Protein 1TUL (pdb70)

Foldseek 3Di:
DDDAWEWEWDQDPPDNQKIWTFTAAWDWFFDDAKDKGWHAYDFDPSQLLPVVAPKDKFAPDQWDKDKDQDPPDRRDITMMIIHDGTDGDHGRDTGIMIGGDD

Structure (mmCIF, N/CA/C/O backbone):
data_1TUL
#
_entry.id   1TUL
#
_cell.length_a   76.300
_cell.length_b   76.300
_cell.length_c   76.300
_cell.angle_alpha   90.00
_cell.angle_beta   90.00
_cell.angle_gamma   90.00
#
_symmetry.space_group_name_H-M   'P 21 3'
#
loop_
_entity.id
_entity.type
_entity.pdbx_description
1 polymer TLP20
2 water water
#
loop_
_atom_site.group_PDB
_atom_site.id
_atom_site.type_symbol
_atom_site.label_atom_id
_atom_site.label_alt_id
_atom_site.label_comp_id
_atom_site.label_asym_id
_atom_site.label_entity_id
_atom_site.label_seq_id
_atom_site.pdbx_PDB_ins_code
_atom_site.Cartn_x
_atom_site.Cartn_y
_atom_site.Cartn_z
_atom_site.occupancy
_atom_site.B_iso_or_equiv
_atom_site.auth_seq_id
_atom_site.auth_comp_id
_atom_site.auth_asym_id
_atom_site.auth_atom_id
_atom_site.pdbx_PDB_model_num
ATOM 1 N N . GLY A 1 7 ? 45.430 48.668 1.742 1.00 80.41 7 GLY A N 1
ATOM 2 C CA . GLY A 1 7 ? 44.855 49.411 2.852 1.00 100.00 7 GLY A CA 1
ATOM 3 C C . GLY A 1 7 ? 44.439 50.808 2.422 1.00 100.00 7 GLY A C 1
ATOM 4 O O . GLY A 1 7 ? 45.282 51.743 2.335 1.00 51.00 7 GLY A O 1
ATOM 5 N N . THR A 1 8 ? 43.130 50.943 2.107 1.00 44.39 8 THR A N 1
ATOM 6 C CA . THR A 1 8 ? 42.609 52.234 1.657 1.00 47.58 8 THR A CA 1
ATOM 7 C C . THR A 1 8 ? 42.817 53.388 2.614 1.00 36.97 8 THR A C 1
ATOM 8 O O . THR A 1 8 ? 42.745 53.269 3.831 1.00 36.81 8 THR A O 1
ATOM 12 N N . PRO A 1 9 ? 43.057 54.541 2.048 1.00 43.37 9 PRO A N 1
ATOM 13 C CA . PRO A 1 9 ? 43.235 55.708 2.860 1.00 29.13 9 PRO A CA 1
ATOM 14 C C . PRO A 1 9 ? 41.878 56.105 3.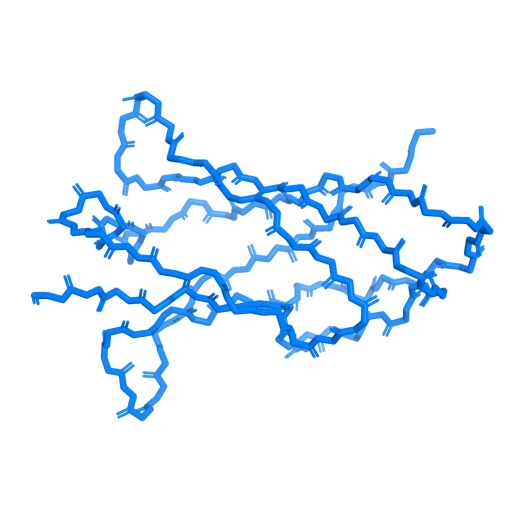451 1.00 23.94 9 PRO A C 1
ATOM 15 O O . PRO A 1 9 ? 40.828 55.897 2.847 1.00 23.29 9 PRO A O 1
ATOM 19 N N . ASP A 1 10 ? 41.926 56.704 4.626 1.00 17.54 10 ASP A N 1
ATOM 20 C CA . ASP A 1 10 ? 40.761 57.207 5.335 1.00 29.47 10 ASP A CA 1
ATOM 21 C C . ASP A 1 10 ? 40.130 58.387 4.617 1.00 24.52 10 ASP A C 1
ATOM 22 O O . ASP A 1 10 ? 40.822 59.179 3.978 1.00 33.00 10 ASP A O 1
ATOM 27 N N . ILE A 1 11 ? 38.818 58.512 4.799 1.00 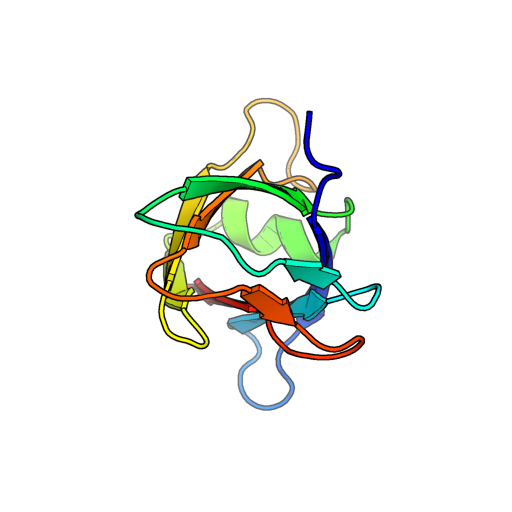26.10 11 ILE A N 1
ATOM 28 C CA . ILE A 1 11 ? 38.029 59.619 4.286 1.00 16.97 11 ILE A CA 1
ATOM 29 C C . ILE A 1 11 ? 38.024 60.667 5.412 1.00 21.14 11 ILE A C 1
ATOM 30 O O . ILE A 1 11 ? 37.769 60.342 6.574 1.00 27.29 11 ILE A O 1
ATOM 35 N N . ILE A 1 12 ? 38.335 61.904 5.079 1.00 31.44 12 ILE A N 1
ATOM 36 C CA . ILE A 1 12 ? 38.418 62.948 6.070 1.00 18.41 12 ILE A CA 1
ATOM 37 C C . ILE A 1 12 ? 37.267 63.901 6.054 1.00 18.88 12 ILE A C 1
ATOM 38 O O . ILE A 1 12 ? 36.948 64.439 4.999 1.00 23.22 12 ILE A O 1
ATOM 43 N N . VAL A 1 13 ? 36.641 64.119 7.208 1.00 16.11 13 VAL A N 1
ATOM 44 C CA . VAL A 1 13 ? 35.550 65.063 7.260 1.00 21.24 13 VAL A CA 1
ATOM 45 C C . VAL A 1 13 ? 35.758 66.032 8.389 1.00 20.17 13 VAL A C 1
ATOM 46 O O . VAL A 1 13 ? 36.497 65.755 9.353 1.00 16.98 13 VAL A O 1
ATOM 50 N N . ASN A 1 14 ? 35.029 67.131 8.280 1.00 16.78 14 ASN A N 1
ATOM 51 C CA . ASN A 1 14 ? 35.012 68.208 9.252 1.00 12.89 14 ASN A CA 1
ATOM 52 C C . ASN A 1 14 ? 33.589 68.543 9.547 1.00 15.88 14 ASN A C 1
ATOM 53 O O . ASN A 1 14 ? 32.798 68.718 8.629 1.00 18.34 14 ASN A O 1
ATOM 58 N N . ALA A 1 15 ? 33.293 68.657 10.823 1.00 17.40 15 ALA A N 1
ATOM 59 C CA . ALA A 1 15 ? 31.975 68.965 11.313 1.00 17.46 15 ALA A CA 1
ATOM 60 C C . ALA A 1 15 ? 31.723 70.463 11.328 1.00 32.33 15 ALA A C 1
ATOM 61 O O . ALA A 1 15 ? 32.565 71.246 11.772 1.00 17.85 15 ALA A O 1
ATOM 63 N N . GLN A 1 16 ? 30.530 70.835 10.868 1.00 14.29 16 GLN A N 1
ATOM 64 C CA . GLN A 1 16 ? 30.068 72.211 10.837 1.00 31.96 16 GLN A CA 1
ATOM 65 C C . GLN A 1 16 ? 28.643 72.262 11.261 1.00 16.12 16 GLN A C 1
ATOM 66 O O . GLN A 1 16 ? 27.891 71.322 11.049 1.00 27.29 16 GLN A O 1
ATOM 72 N N . ILE A 1 17 ? 28.272 73.367 11.846 1.00 23.80 17 ILE A N 1
ATOM 73 C CA . ILE A 1 17 ? 26.900 73.540 12.235 1.00 27.79 17 ILE A CA 1
ATOM 74 C C . ILE A 1 17 ? 26.046 73.832 11.007 1.00 32.51 17 ILE A C 1
ATOM 75 O O . ILE A 1 17 ? 26.379 74.637 10.153 1.00 31.45 17 ILE A O 1
ATOM 80 N N . ASN A 1 18 ? 24.956 73.126 10.884 1.00 24.83 18 ASN A N 1
ATOM 81 C CA . ASN A 1 18 ? 24.122 73.344 9.764 1.00 13.99 18 ASN A CA 1
ATOM 82 C C . ASN A 1 18 ? 23.612 74.751 9.769 1.00 22.77 18 ASN A C 1
ATOM 83 O O . ASN A 1 18 ? 23.293 75.313 10.812 1.00 26.86 18 ASN A O 1
ATOM 88 N N . SER A 1 19 ? 23.525 75.316 8.587 1.00 22.31 19 SER A N 1
ATOM 89 C CA . SER A 1 19 ? 23.068 76.681 8.431 1.00 57.65 19 SER A CA 1
ATOM 90 C C . SER A 1 19 ? 21.601 76.956 8.830 1.00 33.97 19 SER A C 1
ATOM 91 O O . SER A 1 19 ? 21.274 77.991 9.411 1.00 52.83 19 SER A O 1
ATOM 94 N N . GLU A 1 20 ? 20.728 76.005 8.527 1.00 38.60 20 GLU A N 1
ATOM 95 C CA . GLU A 1 20 ? 19.295 76.095 8.766 1.00 32.05 20 GLU A CA 1
ATOM 96 C C . GLU A 1 20 ? 18.841 75.660 10.153 1.00 29.52 20 GLU A C 1
ATOM 97 O O . GLU A 1 20 ? 17.958 76.264 10.761 1.00 90.20 20 GLU A O 1
ATOM 103 N N . ASP A 1 21 ? 19.428 74.581 10.619 1.00 43.74 21 ASP A N 1
ATOM 104 C CA . ASP A 1 21 ? 19.073 74.010 11.879 1.00 20.14 21 ASP A CA 1
ATOM 105 C C . ASP A 1 21 ? 20.279 73.837 12.741 1.00 26.82 21 ASP A C 1
ATOM 106 O O . ASP A 1 21 ? 21.176 73.066 12.416 1.00 28.30 21 ASP A O 1
ATOM 111 N N . GLU A 1 22 ? 20.257 74.555 13.839 1.00 23.30 22 GLU A N 1
ATOM 112 C CA . GLU A 1 22 ? 21.334 74.574 14.820 1.00 28.00 22 GLU A CA 1
ATOM 113 C C . GLU A 1 22 ? 21.530 73.250 15.519 1.00 29.10 22 GLU A C 1
ATOM 114 O O . GLU A 1 22 ? 22.533 73.078 16.215 1.00 37.43 22 GLU A O 1
ATOM 120 N N . ASN A 1 23 ? 20.565 72.331 15.337 1.00 31.61 23 ASN A N 1
ATOM 121 C CA . ASN A 1 23 ? 20.612 70.993 15.942 1.00 27.64 23 ASN A CA 1
ATOM 122 C C . ASN A 1 23 ? 21.028 69.920 14.978 1.00 22.77 23 ASN A C 1
ATOM 123 O O . ASN A 1 23 ? 20.760 68.763 15.226 1.00 28.70 23 ASN A O 1
ATOM 128 N N . VAL A 1 24 ? 21.642 70.350 13.893 1.00 25.35 24 VAL A N 1
ATOM 129 C CA . VAL A 1 24 ? 22.163 69.490 12.874 1.00 32.65 24 VAL A CA 1
ATOM 130 C C . VAL A 1 24 ? 23.631 69.796 12.606 1.00 20.55 24 VAL A C 1
ATOM 131 O O . VAL A 1 24 ? 24.045 70.959 12.417 1.00 19.10 24 VAL A O 1
ATOM 135 N N . LEU A 1 25 ? 24.438 68.751 12.623 1.00 20.20 25 LEU A N 1
ATOM 136 C CA . LEU A 1 25 ? 25.843 68.912 12.290 1.00 24.19 25 LEU A CA 1
ATOM 137 C C . LEU A 1 25 ? 26.059 68.289 10.938 1.00 28.96 25 LEU A C 1
ATOM 138 O O . LEU A 1 25 ? 25.664 67.138 10.678 1.00 26.21 25 LEU A O 1
ATOM 143 N N . ASP A 1 26 ? 26.665 69.078 10.092 1.00 17.09 26 ASP A N 1
ATOM 144 C CA . ASP A 1 26 ? 27.048 68.691 8.760 1.00 14.27 26 ASP A CA 1
ATOM 145 C C . ASP A 1 26 ? 28.502 68.182 8.827 1.00 32.18 26 ASP A C 1
ATOM 146 O O . ASP A 1 26 ? 29.345 68.731 9.545 1.00 20.08 26 ASP A O 1
ATOM 151 N N . PHE A 1 27 ? 28.782 67.134 8.063 1.00 14.12 27 PHE A N 1
ATOM 152 C CA . PHE A 1 27 ? 30.107 66.550 7.978 1.00 18.10 27 PHE A CA 1
ATOM 153 C C . PHE A 1 27 ? 30.632 66.656 6.525 1.00 24.93 27 PHE A C 1
ATOM 154 O O . PHE A 1 27 ? 30.172 65.916 5.612 1.00 20.78 27 PHE A O 1
ATOM 162 N N . ILE A 1 28 ? 31.546 67.617 6.284 1.00 26.51 28 ILE A N 1
ATOM 163 C CA . ILE A 1 28 ? 32.058 67.910 4.947 1.00 20.75 28 ILE A CA 1
ATOM 164 C C . ILE A 1 28 ? 33.336 67.216 4.555 1.00 19.29 28 ILE A C 1
ATOM 165 O O . ILE A 1 28 ? 34.292 67.133 5.332 1.00 17.58 28 ILE A O 1
ATOM 170 N N . ILE A 1 29 ? 33.359 66.726 3.312 1.00 16.55 29 ILE A N 1
ATOM 171 C CA . ILE A 1 29 ? 34.516 66.031 2.773 1.00 19.51 29 ILE A CA 1
ATOM 172 C C . ILE A 1 29 ? 35.676 66.989 2.597 1.00 34.03 29 ILE A C 1
ATOM 173 O O . ILE A 1 29 ? 35.521 68.026 1.985 1.00 18.76 29 ILE A O 1
ATOM 178 N N . GLU A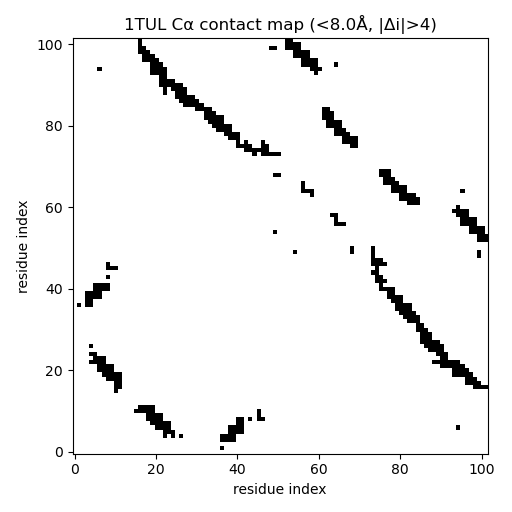 1 30 ? 36.810 66.670 3.198 1.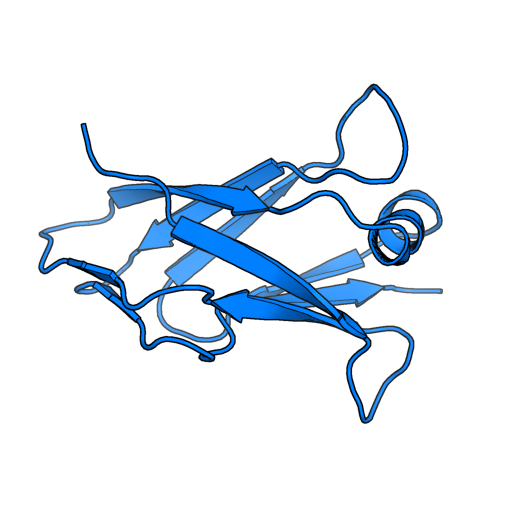00 24.41 30 GLU A N 1
ATOM 179 C CA . GLU A 1 30 ? 37.937 67.548 3.140 1.00 17.91 30 GLU A CA 1
ATOM 180 C C . GLU A 1 30 ? 38.655 67.499 1.832 1.00 23.26 30 GLU A C 1
ATOM 181 O O . GLU A 1 30 ? 39.028 68.517 1.311 1.00 21.34 30 GLU A O 1
ATOM 187 N N . ASP A 1 31 ? 38.827 66.301 1.317 1.00 19.38 31 ASP A N 1
ATOM 188 C CA . ASP A 1 31 ? 39.517 66.124 0.049 1.00 20.86 31 ASP A CA 1
ATOM 189 C C . ASP A 1 31 ? 38.779 65.133 -0.840 1.00 22.04 31 ASP A C 1
ATOM 190 O O . ASP A 1 31 ? 38.126 64.229 -0.337 1.00 33.38 31 ASP A O 1
ATOM 195 N N . GLU A 1 32 ? 38.952 65.282 -2.160 1.00 29.52 32 GLU A N 1
ATOM 196 C CA . GLU A 1 32 ? 38.353 64.396 -3.136 1.00 26.57 32 GLU A CA 1
ATOM 197 C C . GLU A 1 32 ? 38.773 62.954 -2.862 1.00 13.33 32 GLU A C 1
ATOM 198 O O . GLU A 1 32 ? 39.943 62.666 -2.559 1.00 27.95 32 GLU A O 1
ATOM 204 N N . TYR A 1 33 ? 37.801 62.060 -2.969 1.00 17.16 33 TYR A N 1
ATOM 205 C CA . TYR A 1 33 ? 37.998 60.651 -2.728 1.00 16.76 33 TYR A CA 1
ATOM 206 C C . TYR A 1 33 ? 37.178 59.846 -3.696 1.00 21.90 33 TYR A C 1
ATOM 207 O O . TYR A 1 33 ? 35.957 59.786 -3.664 1.00 24.06 33 TYR A O 1
ATOM 216 N N . TYR A 1 34 ? 37.874 59.224 -4.599 1.00 20.45 34 TYR A N 1
ATOM 217 C CA . TYR A 1 34 ? 37.199 58.469 -5.590 1.00 30.06 34 TYR A CA 1
ATOM 218 C C . TYR A 1 34 ? 37.643 57.067 -5.529 1.00 38.51 34 TYR A C 1
ATOM 219 O O . TYR A 1 34 ? 38.814 56.760 -5.615 1.00 41.62 34 TYR A O 1
ATOM 228 N N . LEU A 1 35 ? 36.708 56.205 -5.405 1.00 29.26 35 LEU A N 1
ATOM 229 C CA . LEU A 1 35 ? 37.116 54.860 -5.346 1.00 37.32 35 LEU A CA 1
ATOM 230 C C . LEU A 1 35 ? 36.087 53.952 -5.997 1.00 40.45 35 LEU A C 1
ATOM 231 O O . LEU A 1 35 ? 34.983 53.779 -5.496 1.00 34.23 35 LEU A O 1
ATOM 236 N N . LYS A 1 36 ? 36.460 53.454 -7.150 1.00 40.02 36 LYS A N 1
ATOM 237 C CA . LYS A 1 36 ? 35.603 52.549 -7.876 1.00 50.40 36 LYS A CA 1
ATOM 238 C C . LYS A 1 36 ? 35.822 51.156 -7.290 1.00 69.97 36 LYS A C 1
ATOM 239 O O . LYS A 1 36 ? 36.808 50.487 -7.589 1.00 74.08 36 LYS A O 1
ATOM 245 N N . LYS A 1 37 ? 34.916 50.770 -6.419 1.00 70.43 37 LYS A N 1
ATOM 246 C CA . LYS A 1 37 ? 34.968 49.503 -5.714 1.00 86.77 37 LYS A CA 1
ATOM 247 C C . LYS A 1 37 ? 33.863 48.558 -6.181 1.00 100.00 37 LYS A C 1
ATOM 248 O O . LYS A 1 37 ? 32.960 48.959 -6.914 1.00 100.00 37 LYS A O 1
ATOM 254 N N . ARG A 1 38 ? 33.943 47.311 -5.740 1.00 100.00 38 ARG A N 1
ATOM 255 C CA . ARG A 1 38 ? 32.985 46.273 -6.092 1.00 100.00 38 ARG A CA 1
ATOM 256 C C . ARG A 1 38 ? 32.450 45.605 -4.834 1.00 100.00 38 ARG A C 1
ATOM 257 O O . ARG A 1 38 ? 33.190 44.953 -4.086 1.00 100.00 38 ARG A O 1
ATOM 265 N N . GLY A 1 39 ? 31.159 45.786 -4.609 1.00 81.43 39 GLY A N 1
ATOM 266 C CA . GLY A 1 39 ? 30.512 45.180 -3.446 1.00 60.56 39 GLY A CA 1
ATOM 267 C C . GLY A 1 39 ? 30.467 46.165 -2.316 1.00 57.20 39 GLY A C 1
ATOM 268 O O . GLY A 1 39 ? 30.988 47.282 -2.437 1.00 56.56 39 GLY A O 1
ATOM 269 N N . VAL A 1 40 ? 29.839 45.728 -1.240 1.00 44.78 40 VAL A N 1
ATOM 270 C CA . VAL A 1 40 ? 29.705 46.538 -0.052 1.00 52.52 40 VAL A CA 1
ATOM 271 C C . VAL A 1 40 ? 31.026 46.534 0.711 1.00 51.34 40 VAL A C 1
ATOM 272 O O . VAL A 1 40 ? 31.481 45.487 1.167 1.00 43.47 40 VAL A O 1
ATOM 276 N N . GLY A 1 41 ? 31.636 47.703 0.810 1.00 36.67 41 GLY A N 1
ATOM 277 C CA . GLY A 1 41 ? 32.899 47.878 1.493 1.00 30.92 41 GLY A CA 1
ATOM 278 C C . GLY A 1 41 ? 32.753 48.763 2.718 1.00 28.56 41 GLY A C 1
ATOM 279 O O . GLY A 1 41 ? 31.813 49.519 2.859 1.00 26.74 41 GLY A O 1
ATOM 280 N N . ALA A 1 42 ? 33.701 48.648 3.604 1.00 23.58 42 ALA A N 1
ATOM 281 C CA . ALA A 1 42 ? 33.737 49.403 4.810 1.00 21.08 42 ALA A CA 1
ATOM 282 C C . ALA A 1 42 ? 34.901 50.380 4.710 1.00 28.36 42 ALA A C 1
ATOM 283 O O . ALA A 1 42 ? 35.995 50.005 4.352 1.00 28.38 42 ALA A O 1
ATOM 285 N N . HIS A 1 43 ? 34.651 51.647 4.978 1.00 20.05 43 HIS A N 1
ATOM 286 C CA . HIS A 1 43 ? 35.681 52.661 4.885 1.00 12.97 43 HIS A CA 1
ATOM 287 C C . HIS A 1 43 ? 35.714 53.488 6.136 1.00 20.00 43 HIS A C 1
ATOM 288 O O . HIS A 1 43 ? 34.724 53.998 6.624 1.00 29.00 43 HIS A O 1
ATOM 295 N N . ILE A 1 44 ? 36.886 53.581 6.673 1.00 16.81 44 ILE A N 1
ATOM 296 C CA . ILE A 1 44 ? 37.036 54.311 7.869 1.00 19.56 44 ILE A CA 1
ATOM 297 C C . ILE A 1 44 ? 36.951 55.779 7.592 1.00 23.98 44 ILE A C 1
ATOM 298 O O . ILE A 1 44 ? 37.616 56.280 6.706 1.00 22.31 44 ILE A O 1
ATOM 303 N N . ILE A 1 45 ? 36.169 56.480 8.366 1.00 25.27 45 ILE A N 1
ATOM 304 C CA . ILE A 1 45 ? 36.047 57.888 8.201 1.00 22.39 45 ILE A CA 1
ATOM 305 C C . ILE A 1 45 ? 36.764 58.565 9.321 1.00 24.52 45 ILE A C 1
ATOM 306 O O . ILE A 1 45 ? 36.504 58.283 10.479 1.00 26.07 45 ILE A O 1
ATOM 311 N N . LYS A 1 46 ? 37.613 59.501 8.968 1.00 26.67 46 LYS A N 1
ATOM 312 C CA . LYS A 1 46 ? 38.358 60.280 9.944 1.00 16.87 46 LYS A CA 1
ATOM 313 C C . LYS A 1 46 ? 37.723 61.625 10.268 1.00 19.19 46 LYS A C 1
ATOM 314 O O . LYS A 1 46 ? 37.719 62.564 9.446 1.00 23.76 46 LYS A O 1
ATOM 320 N N . VAL A 1 47 ? 37.133 61.712 11.478 1.00 18.73 47 VAL A N 1
ATOM 321 C CA . VAL A 1 47 ? 36.468 62.944 11.891 1.00 18.68 47 VAL A CA 1
ATOM 322 C C . VAL A 1 47 ? 37.378 63.808 12.706 1.00 24.09 47 VAL A C 1
ATOM 323 O O . VAL A 1 47 ? 37.800 63.422 13.790 1.00 20.41 47 VAL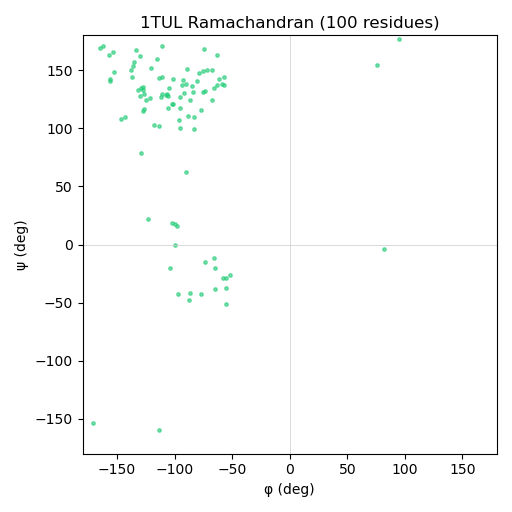 A O 1
ATOM 327 N N . ALA A 1 48 ? 37.669 64.984 12.186 1.00 18.56 48 ALA A N 1
ATOM 328 C CA . ALA A 1 48 ? 38.522 65.912 12.901 1.00 22.28 48 ALA A CA 1
ATOM 329 C C . ALA A 1 48 ? 37.910 66.367 14.217 1.00 18.01 48 ALA A C 1
ATOM 330 O O . ALA A 1 48 ? 36.724 66.695 14.254 1.00 21.31 48 ALA A O 1
ATOM 332 N N . SER A 1 49 ? 38.721 66.442 15.294 1.00 14.70 49 SER A N 1
ATOM 333 C CA . SER A 1 49 ? 38.181 66.875 16.568 1.00 27.69 49 SER A CA 1
ATOM 334 C C . SER A 1 49 ? 37.747 68.307 16.482 1.00 23.53 49 SER A C 1
ATOM 335 O O . SER A 1 49 ? 38.481 69.106 15.968 1.00 24.11 49 SER A O 1
ATOM 338 N N . SER A 1 50 ? 36.581 68.642 16.993 1.00 25.61 50 SER A N 1
ATOM 339 C CA . SER A 1 50 ? 36.155 70.013 17.002 1.00 14.43 50 SER A CA 1
ATOM 340 C C . SER A 1 50 ? 35.197 70.239 18.161 1.00 26.02 50 SER A C 1
ATOM 341 O O . SER A 1 50 ? 34.496 69.339 18.624 1.00 21.05 50 SER A O 1
ATOM 344 N N . PRO A 1 51 ? 35.238 71.438 18.674 1.00 26.39 51 PRO A N 1
ATOM 345 C CA . PRO A 1 51 ? 34.386 71.735 19.808 1.00 16.65 51 PRO A CA 1
ATOM 346 C C . PRO A 1 51 ? 32.864 71.447 19.545 1.00 20.16 51 PRO A C 1
ATOM 347 O O . PRO A 1 51 ? 32.139 71.006 20.430 1.00 27.49 51 PRO A O 1
ATOM 351 N N . GLN A 1 52 ? 32.378 71.720 18.326 1.00 30.01 52 GLN A N 1
ATOM 352 C CA . GLN A 1 52 ? 30.977 71.505 17.924 1.00 19.05 52 GLN A CA 1
ATOM 353 C C . GLN A 1 52 ? 30.526 70.077 18.239 1.00 24.44 52 GLN A C 1
ATOM 354 O O . GLN A 1 52 ? 29.359 69.802 18.294 1.00 24.22 52 GLN A O 1
ATOM 360 N N . LEU A 1 53 ? 31.453 69.132 18.289 1.00 25.27 53 LEU A N 1
ATOM 361 C CA . LEU A 1 53 ? 31.098 67.741 18.489 1.00 29.85 53 LEU A CA 1
ATOM 362 C C . LEU A 1 53 ? 30.485 67.478 19.837 1.00 21.70 53 LEU A C 1
ATOM 363 O O . LEU A 1 53 ? 29.806 66.482 20.067 1.00 20.97 53 LEU A O 1
ATOM 368 N N . ARG A 1 54 ? 30.730 68.387 20.745 1.00 11.02 54 ARG A N 1
ATOM 369 C CA . ARG A 1 54 ? 30.259 68.208 22.087 1.00 20.22 54 ARG A CA 1
ATOM 370 C C . ARG A 1 54 ? 28.771 67.986 22.163 1.00 24.36 54 ARG A C 1
ATOM 371 O O . ARG A 1 54 ? 28.240 67.373 23.090 1.00 20.51 54 ARG A O 1
ATOM 379 N N . LEU A 1 55 ? 28.096 68.553 21.197 1.00 22.07 55 LEU A N 1
ATOM 380 C CA . LEU A 1 55 ? 26.642 68.462 21.128 1.00 15.71 55 LEU A CA 1
ATOM 381 C C . LEU A 1 55 ? 26.122 67.037 21.081 1.00 25.11 55 LEU A C 1
ATOM 382 O O . LEU A 1 55 ? 25.006 66.781 21.518 1.00 23.22 55 LEU A O 1
ATOM 387 N N . LEU A 1 56 ? 26.929 66.136 20.523 1.00 20.72 56 LEU A N 1
ATOM 388 C CA . LEU A 1 56 ? 26.591 64.725 20.340 1.00 13.75 56 LEU A CA 1
ATOM 389 C C . LEU A 1 56 ? 26.635 63.946 21.637 1.00 17.94 56 LEU A C 1
ATOM 390 O O . LEU A 1 56 ? 26.147 62.838 21.755 1.00 16.52 56 LEU A O 1
ATOM 395 N N . TYR A 1 57 ? 27.253 64.553 22.613 1.00 21.34 57 TYR A N 1
ATOM 396 C CA . TYR A 1 57 ? 27.409 63.907 23.878 1.00 9.81 57 TYR A CA 1
ATOM 397 C C . TYR A 1 57 ? 26.378 64.380 24.887 1.00 21.04 57 TYR A C 1
ATOM 398 O O . TYR A 1 57 ? 26.361 63.888 26.000 1.00 28.84 57 TYR A O 1
ATOM 407 N N . LYS A 1 58 ? 25.507 65.302 24.477 1.00 18.37 58 LYS A N 1
ATOM 408 C CA . LYS A 1 58 ? 24.472 65.872 25.326 1.00 27.14 58 LYS A CA 1
ATOM 409 C C . LYS A 1 58 ? 23.058 65.348 25.080 1.00 28.83 58 LYS A C 1
ATOM 410 O O . LYS A 1 58 ? 22.184 65.550 25.919 1.00 30.18 58 LYS A O 1
ATOM 416 N N . ASN A 1 59 ? 22.794 64.763 23.901 1.00 26.05 59 ASN A N 1
ATOM 417 C CA . ASN A 1 59 ? 21.455 64.299 23.551 1.00 20.67 59 ASN A CA 1
ATOM 418 C C . ASN A 1 59 ? 21.473 63.173 22.552 1.00 24.60 59 ASN A C 1
ATOM 419 O O . ASN A 1 59 ? 22.451 62.954 21.850 1.00 27.50 59 ASN A O 1
ATOM 424 N N . ALA A 1 60 ? 20.343 62.506 22.403 1.00 15.69 60 ALA A N 1
ATOM 425 C CA . ALA A 1 60 ? 20.219 61.472 21.405 1.00 26.70 60 ALA A CA 1
ATOM 426 C C . ALA A 1 60 ? 20.387 62.116 20.037 1.00 22.92 60 ALA A C 1
ATOM 427 O O . ALA A 1 60 ? 20.256 63.329 19.918 1.00 21.76 60 ALA A O 1
ATOM 429 N N . TYR A 1 61 ? 20.647 61.290 19.011 1.00 23.49 61 TYR A N 1
ATOM 430 C CA . TYR A 1 61 ? 20.826 61.803 17.668 1.00 16.41 61 TYR A CA 1
ATOM 431 C C . TYR A 1 61 ? 20.561 60.755 16.643 1.00 18.89 61 TYR A C 1
ATOM 432 O O . TYR A 1 61 ? 20.533 59.596 16.954 1.00 16.04 61 TYR A O 1
ATOM 441 N N . SER A 1 62 ? 20.351 61.188 15.416 1.00 11.87 62 SER A N 1
ATOM 442 C CA . SER A 1 62 ? 20.132 60.269 14.314 1.00 12.40 62 SER A CA 1
ATOM 443 C C . SER A 1 62 ? 21.104 60.606 13.201 1.00 22.98 62 SER A C 1
ATOM 444 O O . SER A 1 62 ? 21.2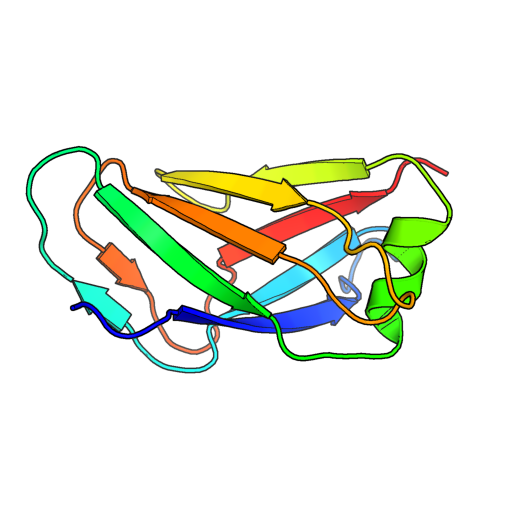88 61.783 12.887 1.00 20.66 62 SER A O 1
ATOM 447 N N . THR A 1 63 ? 21.723 59.578 12.633 1.00 18.16 63 THR A N 1
ATOM 448 C CA . THR A 1 63 ? 22.652 59.748 11.526 1.00 1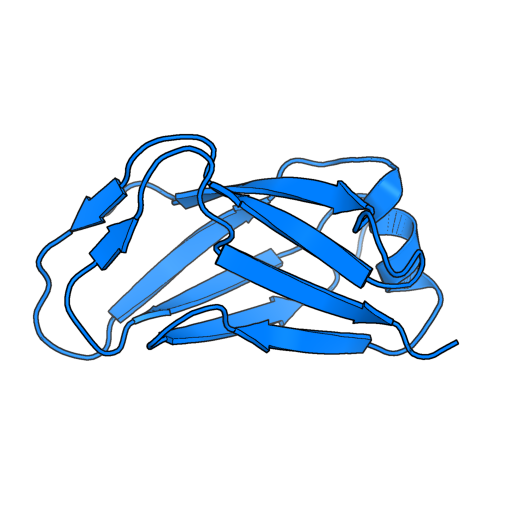8.46 63 THR A CA 1
ATOM 449 C C . THR A 1 63 ? 21.884 59.808 10.209 1.00 22.75 63 THR A C 1
ATOM 450 O O . THR A 1 63 ? 21.016 58.988 9.955 1.00 14.45 63 THR A O 1
ATOM 454 N N . VAL A 1 64 ? 22.194 60.802 9.393 1.00 19.46 64 VAL A N 1
ATOM 455 C CA . VAL A 1 64 ? 21.561 61.004 8.104 1.00 14.00 64 VAL A CA 1
ATOM 456 C C . VAL A 1 64 ? 22.579 60.751 7.027 1.00 26.32 64 VAL A C 1
ATOM 457 O O . VAL A 1 64 ? 23.630 61.383 7.040 1.00 21.45 64 VAL A O 1
ATOM 461 N N . SER A 1 65 ? 22.273 59.883 6.077 1.00 16.38 65 SER A N 1
ATOM 462 C CA . SER A 1 65 ? 23.214 59.616 4.968 1.00 19.85 65 SER A CA 1
ATOM 463 C C . SER A 1 65 ? 22.969 60.557 3.764 1.00 18.40 65 SER A C 1
ATOM 464 O O . SER A 1 65 ? 21.815 60.838 3.430 1.00 23.90 65 SER A O 1
ATOM 467 N N . CYS A 1 66 ? 24.032 61.081 3.122 1.00 26.46 66 CYS A N 1
ATOM 468 C CA . CYS A 1 66 ? 23.827 62.006 1.995 1.00 30.35 66 CYS A CA 1
ATOM 469 C C . CYS A 1 66 ? 23.927 61.343 0.657 1.00 23.75 66 CYS A C 1
ATOM 470 O O . CYS A 1 66 ? 24.058 62.002 -0.353 1.00 28.81 66 CYS A O 1
ATOM 473 N N . GLY A 1 67 ? 23.853 60.033 0.657 1.00 23.09 67 GLY A N 1
ATOM 474 C CA . GLY A 1 67 ? 23.937 59.312 -0.574 1.00 17.58 67 GLY A CA 1
ATOM 475 C C . GLY A 1 67 ? 23.630 57.836 -0.441 1.00 26.99 67 GLY A C 1
ATOM 476 O O . GLY A 1 67 ? 22.904 57.386 0.445 1.00 29.78 67 GLY A O 1
ATOM 477 N N . ASN A 1 68 ? 24.202 57.093 -1.362 1.00 38.23 68 ASN A N 1
ATOM 478 C CA . ASN A 1 68 ? 24.002 55.677 -1.470 1.00 50.01 68 ASN A CA 1
ATOM 479 C C . ASN A 1 68 ? 24.983 54.862 -0.676 1.00 38.19 68 ASN A C 1
ATOM 480 O O . ASN A 1 68 ? 25.765 54.083 -1.226 1.00 37.36 68 ASN A O 1
ATOM 485 N N . TYR A 1 69 ? 24.926 55.053 0.618 1.00 25.10 69 TYR A N 1
ATOM 486 C CA . TYR A 1 69 ? 25.810 54.371 1.518 1.00 18.15 69 TYR A CA 1
ATOM 487 C C . TYR A 1 69 ? 25.260 54.514 2.921 1.00 24.68 69 TYR A C 1
ATOM 488 O O . TYR A 1 69 ? 24.334 55.263 3.193 1.00 13.46 69 TYR A O 1
ATOM 497 N N . GLY A 1 70 ? 25.818 53.772 3.832 1.00 14.97 70 GLY A N 1
ATOM 498 C CA . GLY A 1 70 ? 25.332 53.900 5.175 1.00 11.50 70 GLY A CA 1
ATOM 499 C C . GLY A 1 70 ? 26.480 54.325 6.034 1.00 22.35 70 GLY A C 1
ATOM 500 O O . GLY A 1 70 ? 27.607 54.045 5.708 1.00 17.85 70 GLY A O 1
ATOM 501 N N . VAL A 1 71 ? 26.209 55.035 7.113 1.00 17.90 71 VAL A N 1
ATOM 502 C CA . VAL A 1 71 ? 27.291 55.467 7.965 1.00 12.20 71 VAL A CA 1
ATOM 503 C C . VAL A 1 71 ? 26.982 55.057 9.376 1.00 26.84 71 VAL A C 1
ATOM 504 O O . VAL A 1 71 ? 25.861 55.263 9.843 1.00 19.54 71 VAL A O 1
ATOM 508 N N . LEU A 1 72 ? 27.993 54.465 10.024 1.00 15.53 72 LEU A N 1
ATOM 509 C CA . LEU A 1 72 ? 27.921 54.054 11.411 1.00 15.23 72 LEU A CA 1
ATOM 510 C C . LEU A 1 72 ? 28.727 55.009 12.294 1.00 13.47 72 LEU A C 1
ATOM 511 O O . LEU A 1 72 ? 29.923 55.114 12.118 1.00 18.28 72 LEU A O 1
ATOM 516 N N . CYS A 1 73 ? 28.082 55.721 13.239 1.00 19.75 73 CYS A N 1
ATOM 517 C CA . CYS A 1 73 ? 28.766 56.651 14.176 1.00 12.03 73 CYS A CA 1
ATOM 518 C C . CYS A 1 73 ? 28.731 56.114 15.583 1.00 21.75 73 CYS A C 1
ATOM 519 O O . CYS A 1 73 ? 27.747 55.536 16.017 1.00 22.21 73 CYS A O 1
ATOM 522 N N . ASN A 1 74 ? 29.796 56.352 16.315 1.00 12.53 74 ASN A N 1
ATOM 523 C CA . ASN A 1 74 ? 29.808 55.926 17.696 1.00 13.93 74 ASN A CA 1
ATOM 524 C C . ASN A 1 74 ? 30.408 57.063 18.482 1.00 16.87 74 ASN A C 1
ATOM 525 O O . ASN A 1 74 ? 31.349 57.685 17.994 1.00 19.14 74 ASN A O 1
ATOM 530 N N . LEU A 1 75 ? 29.937 57.319 19.691 1.00 21.85 75 LEU A N 1
ATOM 531 C CA . LEU A 1 75 ? 30.586 58.338 20.511 1.00 14.56 75 LEU A CA 1
ATOM 532 C C . LEU A 1 75 ? 31.892 57.680 20.991 1.00 21.09 75 LEU A C 1
ATOM 533 O O . LEU A 1 75 ? 32.053 56.474 20.793 1.00 19.97 75 LEU A O 1
ATOM 538 N N . VAL A 1 76 ? 32.835 58.453 21.581 1.00 18.04 76 VAL A N 1
ATOM 539 C CA . VAL A 1 76 ? 34.086 57.904 22.098 1.00 17.45 76 VAL A CA 1
ATOM 540 C C . VAL A 1 76 ? 34.131 58.042 23.615 1.00 28.38 76 VAL A C 1
ATOM 541 O O . VAL A 1 76 ? 33.621 59.004 24.194 1.00 23.58 76 VAL A O 1
ATOM 545 N N . GLN A 1 77 ? 34.683 57.062 24.289 1.00 25.42 77 GLN A N 1
ATOM 546 C CA . GLN A 1 77 ? 34.688 57.098 25.739 1.00 20.20 77 GLN A CA 1
ATOM 547 C C . GLN A 1 77 ? 35.315 58.373 26.308 1.00 36.26 77 GLN A C 1
ATOM 548 O O . GLN A 1 77 ? 34.783 59.097 27.155 1.00 46.65 77 GLN A O 1
ATOM 554 N N . ASN A 1 78 ? 36.483 58.647 25.811 1.00 30.80 78 ASN A N 1
ATOM 555 C CA . ASN A 1 78 ? 37.249 59.785 26.253 1.00 100.00 78 ASN A CA 1
ATOM 556 C C . ASN A 1 78 ? 36.919 61.139 25.624 1.00 51.56 78 ASN A C 1
ATOM 557 O O . ASN A 1 78 ? 37.259 61.404 24.474 1.00 100.00 78 ASN A O 1
ATOM 562 N N . GLY A 1 79 ? 36.325 62.039 26.369 1.00 59.50 79 GLY A N 1
ATOM 563 C CA . GLY A 1 79 ? 36.112 63.347 25.791 1.00 85.58 79 GLY A CA 1
ATOM 564 C C . GLY A 1 79 ? 34.983 63.439 24.787 1.00 44.41 79 GLY A C 1
ATOM 565 O O . GLY A 1 79 ? 34.632 62.471 24.104 1.00 54.16 79 GLY A O 1
ATOM 566 N N . GLU A 1 80 ? 34.492 64.687 24.718 1.00 41.77 80 GLU A N 1
ATOM 567 C CA . GLU A 1 80 ? 33.357 65.171 23.936 1.00 27.29 80 GLU A CA 1
ATOM 568 C C . GLU A 1 80 ? 33.652 65.881 22.616 1.00 18.20 80 GLU A C 1
ATOM 569 O O . GLU A 1 80 ? 32.778 66.578 22.069 1.00 31.31 80 GLU A O 1
ATOM 575 N N . TYR A 1 81 ? 34.863 65.707 22.094 1.00 22.93 81 TYR A N 1
ATOM 576 C CA . TYR A 1 81 ? 35.193 66.393 20.878 1.00 21.74 81 TYR A CA 1
ATOM 577 C C . TYR A 1 81 ? 35.620 65.442 19.812 1.00 31.64 81 TYR A C 1
ATOM 578 O O . TYR A 1 81 ? 36.322 65.851 18.901 1.00 24.27 81 TYR A O 1
ATOM 587 N N . ASP A 1 82 ? 35.228 64.186 19.943 1.00 23.61 82 ASP A N 1
ATOM 588 C CA . ASP A 1 82 ? 35.600 63.254 18.919 1.00 17.07 82 ASP A CA 1
ATOM 589 C C . ASP A 1 82 ? 34.445 62.399 18.500 1.00 18.37 82 ASP A C 1
ATOM 590 O O . ASP A 1 82 ? 33.429 62.330 19.172 1.00 19.32 82 ASP A O 1
ATOM 595 N N . LEU A 1 83 ? 34.640 61.718 17.413 1.00 17.15 83 LEU A N 1
ATOM 596 C CA . LEU A 1 83 ? 33.614 60.841 16.927 1.00 16.49 83 LEU A CA 1
ATOM 597 C C . LEU A 1 83 ? 34.245 59.762 16.060 1.00 17.84 83 LEU A C 1
ATOM 598 O O . LEU A 1 83 ? 35.182 60.028 15.347 1.00 18.76 83 LEU A O 1
ATOM 603 N N . ASN A 1 84 ? 33.722 58.538 16.153 1.00 26.56 84 ASN A N 1
ATOM 604 C CA . ASN A 1 84 ? 34.139 57.422 15.327 1.00 14.06 84 ASN A CA 1
ATOM 605 C C . ASN A 1 84 ? 33.096 57.246 14.232 1.00 18.63 84 ASN A C 1
ATOM 606 O O . ASN A 1 84 ? 31.909 57.364 14.491 1.00 18.99 84 ASN A O 1
ATOM 611 N N . ALA A 1 85 ? 33.535 56.911 13.017 1.00 17.95 85 ALA A N 1
ATOM 612 C CA . ALA A 1 85 ? 32.614 56.710 11.952 1.00 21.11 85 ALA A CA 1
ATOM 613 C C . ALA A 1 85 ? 33.215 55.802 10.901 1.00 24.78 85 ALA A C 1
ATOM 614 O O . ALA A 1 85 ? 34.411 55.865 10.604 1.00 16.98 85 ALA A O 1
ATOM 616 N N . ILE A 1 86 ? 32.365 54.933 10.375 1.00 22.93 86 ILE A N 1
ATOM 617 C CA . ILE A 1 86 ? 32.680 53.987 9.342 1.00 15.58 86 ILE A CA 1
ATOM 618 C C . ILE A 1 86 ? 31.652 54.118 8.260 1.00 15.98 86 ILE A C 1
ATOM 619 O O . ILE A 1 86 ? 30.482 54.173 8.557 1.00 20.20 86 ILE A O 1
ATOM 624 N N . MET A 1 87 ? 32.091 54.140 7.010 1.00 22.54 87 MET A N 1
ATOM 625 C CA . MET A 1 87 ? 31.189 54.225 5.901 1.00 20.80 87 MET A CA 1
ATOM 626 C C . MET A 1 87 ? 31.049 52.883 5.192 1.00 19.89 87 MET A C 1
ATOM 627 O O . MET A 1 87 ? 32.048 52.211 4.897 1.00 22.83 87 MET A O 1
ATOM 632 N N . PHE A 1 88 ? 29.804 52.492 4.879 1.00 17.07 88 PHE A N 1
ATOM 633 C CA . PHE A 1 88 ? 29.510 51.261 4.118 1.00 21.54 88 PHE A CA 1
ATOM 634 C C . PHE A 1 88 ? 28.930 51.652 2.796 1.00 23.41 88 PHE A C 1
ATOM 635 O O . PHE A 1 88 ? 27.773 52.030 2.676 1.00 19.09 88 PHE A O 1
ATOM 643 N N . ASN A 1 89 ? 29.775 51.584 1.805 1.00 21.49 89 ASN A N 1
ATOM 644 C CA . ASN A 1 89 ? 29.390 51.976 0.452 1.00 18.32 89 ASN A CA 1
ATOM 645 C C . ASN A 1 89 ? 28.635 50.905 -0.228 1.00 38.27 89 ASN A C 1
ATOM 646 O O . ASN A 1 89 ? 29.002 49.736 -0.137 1.00 35.56 89 ASN A O 1
ATOM 651 N N . CYS A 1 90 ? 27.629 51.371 -0.956 1.00 34.43 90 CYS A N 1
ATOM 652 C CA . CYS A 1 90 ? 26.758 50.547 -1.732 1.00 49.12 90 CYS A CA 1
ATOM 653 C C . CYS A 1 90 ? 27.200 50.506 -3.184 1.00 39.58 90 CYS A C 1
ATOM 654 O O . CYS A 1 90 ? 27.259 49.442 -3.795 1.00 98.68 90 CYS A O 1
ATOM 657 N N . ALA A 1 91 ? 27.582 51.666 -3.714 1.00 99.59 91 ALA A N 1
ATOM 658 C CA . ALA A 1 91 ? 28.029 51.802 -5.090 1.00 52.77 91 ALA A CA 1
ATOM 659 C C . ALA A 1 91 ? 29.517 52.177 -5.172 1.00 54.32 91 ALA A C 1
ATOM 660 O O . ALA A 1 91 ? 30.264 51.980 -4.223 1.00 48.69 91 ALA A O 1
ATOM 662 N N . GLU A 1 92 ? 29.954 52.734 -6.305 1.00 38.80 92 GLU A N 1
ATOM 663 C CA . GLU A 1 92 ? 31.330 53.174 -6.412 1.00 54.26 92 GLU A CA 1
ATOM 664 C C . GLU A 1 92 ? 31.457 54.503 -5.698 1.00 49.69 92 GLU A C 1
ATOM 665 O O . GLU A 1 92 ? 30.507 55.271 -5.664 1.00 53.68 92 GLU A O 1
ATOM 671 N N . ILE A 1 93 ? 32.631 54.763 -5.105 1.00 58.85 93 ILE A N 1
ATOM 672 C CA . ILE A 1 93 ? 32.875 55.984 -4.338 1.00 36.15 93 ILE A CA 1
ATOM 673 C C . ILE A 1 93 ? 33.396 57.166 -5.184 1.00 33.31 93 ILE A C 1
ATOM 674 O O . ILE A 1 93 ? 34.529 57.174 -5.669 1.00 42.00 93 ILE A O 1
ATOM 679 N N . LYS A 1 94 ? 32.545 58.175 -5.344 1.00 25.90 94 LYS A N 1
ATOM 680 C CA . LYS A 1 94 ? 32.892 59.388 -6.070 1.00 26.05 94 LYS A CA 1
ATOM 681 C C . LYS A 1 94 ? 32.532 60.591 -5.188 1.00 30.12 94 LYS A C 1
ATOM 682 O O . LYS A 1 94 ? 31.477 61.195 -5.306 1.00 33.03 94 LYS A O 1
ATOM 688 N N . LEU A 1 95 ? 33.406 60.879 -4.209 1.00 29.38 95 LEU A N 1
ATOM 689 C CA . LEU A 1 95 ? 33.195 61.982 -3.274 1.00 28.11 95 LEU A CA 1
ATOM 690 C C . LEU A 1 95 ? 34.024 63.189 -3.588 1.00 23.86 95 LEU A C 1
ATOM 691 O O . LEU A 1 95 ? 35.248 63.148 -3.558 1.00 20.99 95 LEU A O 1
ATOM 696 N N . ASN A 1 96 ? 33.343 64.283 -3.813 1.00 16.79 96 ASN A N 1
ATOM 697 C CA . ASN A 1 96 ? 34.037 65.510 -4.089 1.00 24.40 96 ASN A CA 1
ATOM 698 C C . ASN A 1 96 ? 34.365 66.296 -2.836 1.00 32.25 96 ASN A C 1
ATOM 699 O O . ASN A 1 96 ? 33.683 66.273 -1.805 1.00 30.02 96 ASN A O 1
ATOM 704 N N . LYS A 1 97 ? 35.441 67.035 -2.964 1.00 30.93 97 LYS A N 1
ATOM 705 C CA . LYS A 1 97 ? 35.884 67.867 -1.904 1.00 19.38 97 LYS A CA 1
ATOM 706 C C . LYS A 1 97 ? 34.781 68.838 -1.565 1.00 21.69 97 LYS A C 1
ATOM 707 O O . LYS A 1 97 ? 34.180 69.411 -2.444 1.00 24.27 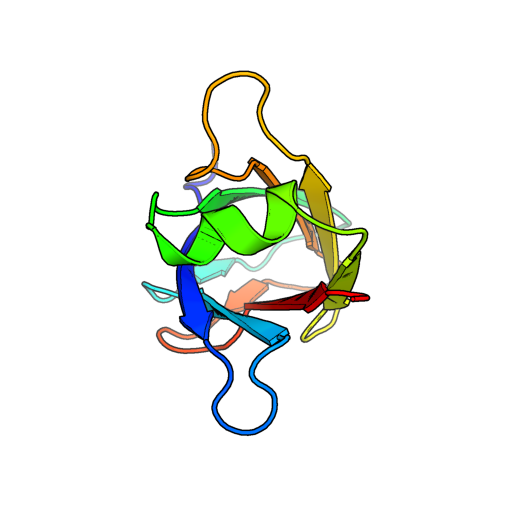97 LYS A O 1
ATOM 713 N N . GLY A 1 98 ? 34.533 69.078 -0.296 1.00 25.21 98 GLY A N 1
ATOM 714 C CA . GLY A 1 98 ? 33.514 70.034 0.036 1.00 16.04 98 GLY A CA 1
ATOM 715 C C . GLY A 1 98 ? 32.115 69.467 -0.014 1.00 20.99 98 GLY A C 1
ATOM 716 O O . GLY A 1 98 ? 31.160 70.132 0.351 1.00 30.32 98 GLY A O 1
ATOM 717 N N . GLN A 1 99 ? 32.019 68.209 -0.437 1.00 20.79 99 GLN A N 1
ATOM 718 C CA . GLN A 1 99 ? 30.740 67.525 -0.484 1.00 26.13 99 GLN A CA 1
ATOM 719 C C . GLN A 1 99 ? 30.316 67.140 0.929 1.00 25.92 99 GLN A C 1
ATOM 720 O O . GLN A 1 99 ? 31.150 66.882 1.776 1.00 18.68 99 GLN A O 1
ATOM 726 N N . MET A 1 100 ? 29.021 67.097 1.179 1.00 25.30 100 MET A N 1
ATOM 727 C CA . MET A 1 100 ? 28.514 66.675 2.483 1.00 21.59 100 MET A CA 1
ATOM 728 C C . MET A 1 100 ? 28.387 65.172 2.500 1.00 20.00 100 MET A C 1
ATOM 729 O O . MET A 1 100 ? 27.725 64.591 1.649 1.00 27.43 100 MET A O 1
ATOM 734 N N . LEU A 1 101 ? 29.026 64.529 3.452 1.00 17.25 101 LEU A N 1
ATOM 735 C CA . LEU A 1 101 ? 28.998 63.083 3.535 1.00 15.32 101 LEU A CA 1
ATOM 736 C C . LEU A 1 101 ? 27.811 62.599 4.322 1.00 17.80 101 LEU A C 1
ATOM 737 O O . LEU A 1 101 ? 27.086 61.673 3.947 1.00 23.39 101 LEU A O 1
ATOM 742 N N . PHE A 1 102 ? 27.655 63.222 5.456 1.00 23.67 102 PHE A N 1
ATOM 743 C CA . PHE A 1 102 ? 26.574 62.875 6.304 1.00 17.42 102 PHE A CA 1
ATOM 744 C C . PHE A 1 102 ? 26.329 63.974 7.295 1.00 17.94 102 PHE A C 1
ATOM 745 O O . PHE A 1 102 ? 27.119 64.921 7.361 1.00 20.94 102 PHE A O 1
ATOM 753 N N . GLN A 1 103 ? 25.203 63.834 8.023 1.00 16.06 103 GLN A N 1
ATOM 754 C CA . GLN A 1 103 ? 24.732 64.712 9.064 1.00 16.02 103 GLN A CA 1
ATOM 755 C C . GLN A 1 103 ? 24.253 63.928 10.251 1.00 14.81 103 GLN A C 1
ATOM 756 O O . GLN A 1 103 ? 23.847 62.757 10.151 1.00 18.10 103 GLN A O 1
ATOM 762 N N . THR A 1 104 ? 24.270 64.606 11.379 1.00 14.80 104 THR A N 1
ATOM 763 C CA . THR A 1 104 ? 23.724 64.054 12.604 1.00 16.14 104 THR A CA 1
ATOM 764 C C . THR A 1 104 ? 22.705 65.060 13.110 1.00 24.10 104 THR A C 1
ATOM 765 O O . THR A 1 104 ? 23.017 66.251 13.264 1.00 21.83 104 THR A O 1
ATOM 769 N N . LYS A 1 105 ? 21.492 64.573 13.302 1.00 22.27 105 LYS A N 1
ATOM 770 C CA . LYS A 1 105 ? 20.382 65.370 13.816 1.00 20.94 105 LYS A CA 1
ATOM 771 C C . LYS A 1 105 ? 20.209 65.042 15.295 1.00 24.99 105 LYS A C 1
ATOM 772 O O . LYS A 1 105 ? 20.055 63.886 15.681 1.00 21.85 105 LYS A O 1
ATOM 778 N N . ILE A 1 106 ? 20.321 66.062 16.113 1.00 19.29 106 ILE A N 1
ATOM 779 C CA . ILE A 1 106 ? 20.273 65.951 17.548 1.00 16.67 106 ILE A CA 1
ATOM 780 C C . ILE A 1 106 ? 18.896 66.210 18.082 1.00 19.31 106 ILE A C 1
ATOM 781 O O . ILE A 1 106 ? 18.299 67.229 17.798 1.00 42.63 106 ILE A O 1
ATOM 786 N N . TRP A 1 107 ? 18.390 65.290 18.878 1.00 21.42 107 TRP A N 1
ATOM 787 C CA . TRP A 1 107 ? 17.063 65.412 19.449 1.00 17.61 107 TRP A CA 1
ATOM 788 C C . TRP A 1 107 ? 17.157 66.011 20.827 1.00 26.71 107 TRP A C 1
ATOM 789 O O . TRP A 1 107 ? 17.472 65.331 21.798 1.00 49.57 107 TRP A O 1
ATOM 800 N N . ARG A 1 108 ? 16.888 67.296 20.900 1.00 43.68 108 ARG A N 1
ATOM 801 C CA . ARG A 1 108 ? 16.949 67.981 22.174 1.00 100.00 108 ARG A CA 1
ATOM 802 C C . ARG A 1 108 ? 15.758 67.738 23.085 1.00 74.02 108 ARG A C 1
ATOM 803 O O . ARG A 1 108 ? 14.698 67.347 22.544 1.00 90.08 108 ARG A O 1
#

Secondary structure (DSSP, 8-state):
-PPPEEEEEEE-SS-TTEEEEEE-S-EEE---S-EEEEEEEPP-GGGGGGGTSEEEEEESSSEEEEEE--SS-SS--EEEEEESS-EEEPTT-EEEEEEEE-

InterPro domains:
  IPR009092 Telokin-like protein, Tlp20, baculovirus [PF06088] (1-180)
  IPR009092 Telokin-like protein, Tlp20, baculovirus [cd00235] (1-108)
  IPR036731 Baculovirus telokin-like protein 20 superfamily [G3DSA:2.70.40.20] (1-108)
  IPR036731 Baculovirus telokin-like protein 20 superfamily [SSF51289] (8-107)

Nearest PDB structures (foldseek):
  1tul-assembly1_A  TM=1.010E+00  e=5.486E-20  Autographa californica nucleopolyhedrovirus
  5wux-assembly2_D  TM=3.214E-01  e=9.686E+00  Homo sapiens

Radius of gyration: 13.21 Å; Cα contacts (8 Å, |Δi|>4): 248; chains: 1; bounding box: 28×32×34 Å

Sequence (102 aa):
GTPDIIVNAQINSEDENVLDFIIEDEYYLKKRGVGAHIIKVASSPQLRLLYKNAYSTVSCGNYGVLCNLVQNGEYDLNAIMFNCAEIKLNKGQMLFQTKIWR

Solvent-accessible surface area: 6097 Å² total; per-residue (Å²): 131,74,98,59,1,54,0,49,5,94,83,28,114,169,51,121,27,16,1,12,0,30,2,69,70,118,24,107,51,178,69,227,51,113,7,64,3,106,6,113,13,38,73,19,98,50,0,110,35,2,43,107,45,70,52,48,52,58,47,55,44,96,30,31,22,87,14,78,78,33,191,130,43,48,110,51,9,88,4,61,2,75,5,71,51,102,8,132,6,64,138,47,63,66,0,0,36,0,38,3,140,195

CATH classification: 2.70.40.20

B-factor: mean 35.37, std 24.79, range [8.5, 100.0]

Organism: Autographa californica nuclear polyhedrosis virus (NCBI:txid46015)